Protein AF-A0AAV1FZJ8-F1 (afdb_monomer_lite)

Organism: Xyrichtys novacula (NCBI:txid13765)

Foldseek 3Di:
DWDADPVQLEIEAEAEDAAAPVCQVVVQVVVCVVCVVVQVVSVVVVHHYDYQYFYAYLQLRGDPSLLVVCVVVVQDDPRSVVVSNVVSVVSNVVSVVCVVCVPPPPPPPPPDDPPDDDDDDDDDDDDDD

Secondary structure (DSSP, 8-state):
-EEEETTTTEEEEEEEE---GGGHHHHHHHHHHHTHHHHHHHHHTT-EEEEEEEEB-TTSPBPHHHHHHHHHTT--THHHHHHHHHHHHHHHHHHHHHHHTTTS------TT-----------------

pLDDT: mean 84.88, std 18.98, range [36.47, 97.44]

Sequence (129 aa):
MVLTSESSKQVVLLELTIPWEDRIEVAYERKKAKYLELVEDCRLNGWRARCEPIEVGCRGFPGQSLHRALRLLGIRGAQERKATKNICEAAEKASRWLWIKKGDKWFCALLGHKSGSDQPRLGRPGEGV

Structure (mmCIF, N/CA/C/O backbone):
data_AF-A0AAV1FZJ8-F1
#
_entry.id   AF-A0AAV1FZJ8-F1
#
loop_
_atom_site.group_PDB
_atom_site.id
_atom_site.type_symbol
_atom_site.label_atom_id
_atom_site.label_alt_id
_atom_site.label_comp_id
_atom_site.label_asym_id
_atom_site.label_entity_id
_atom_site.label_seq_id
_atom_site.pdbx_PDB_ins_code
_atom_site.Cartn_x
_atom_site.Cartn_y
_atom_site.Cartn_z
_atom_site.occupancy
_atom_site.B_iso_or_equiv
_atom_site.auth_seq_id
_atom_site.auth_comp_id
_atom_site.auth_asym_id
_atom_site.auth_atom_id
_atom_site.pdbx_PDB_model_num
ATOM 1 N N . MET A 1 1 ? 1.887 -5.616 6.372 1.00 87.75 1 MET A N 1
ATOM 2 C CA . MET A 1 1 ? 2.041 -5.079 7.747 1.00 87.75 1 MET A CA 1
ATOM 3 C C . MET A 1 1 ? 0.658 -4.918 8.358 1.00 87.75 1 MET A C 1
ATOM 5 O O . MET A 1 1 ? -0.274 -4.635 7.616 1.00 87.75 1 MET A O 1
ATOM 9 N N . VAL A 1 2 ? 0.507 -5.098 9.672 1.00 92.81 2 VAL A N 1
ATOM 10 C CA . VAL A 1 2 ? -0.778 -4.929 10.369 1.00 92.81 2 VAL A CA 1
ATOM 11 C C . VAL A 1 2 ? -0.581 -3.963 11.530 1.00 92.81 2 VAL A C 1
ATOM 13 O O . VAL A 1 2 ? 0.360 -4.123 12.303 1.00 92.81 2 VAL A O 1
ATOM 16 N N . LEU A 1 3 ? -1.444 -2.955 11.623 1.00 93.38 3 LEU A N 1
ATOM 17 C CA . LEU A 1 3 ? -1.500 -2.019 12.742 1.00 93.38 3 LEU A CA 1
ATOM 18 C C . LEU A 1 3 ? -2.785 -2.276 13.518 1.00 93.38 3 LEU A C 1
ATOM 20 O O . LEU A 1 3 ? -3.861 -2.292 12.922 1.00 93.38 3 LEU A O 1
ATOM 24 N N . THR A 1 4 ? -2.685 -2.464 14.828 1.00 95.25 4 THR A N 1
ATOM 25 C CA . THR A 1 4 ? -3.832 -2.722 15.703 1.00 95.25 4 THR A CA 1
ATOM 26 C C . THR A 1 4 ? -3.850 -1.750 16.875 1.00 95.25 4 THR A C 1
ATOM 28 O O . THR A 1 4 ? -2.817 -1.275 17.342 1.00 95.25 4 THR A O 1
ATOM 31 N N . SER A 1 5 ? -5.050 -1.441 17.354 1.00 94.88 5 SER A N 1
ATOM 32 C CA . SER A 1 5 ? -5.278 -0.720 18.602 1.00 94.88 5 SER A CA 1
ATOM 33 C C . SER A 1 5 ? -6.425 -1.401 19.329 1.00 94.88 5 SER A C 1
ATOM 35 O O . SER A 1 5 ? -7.569 -1.327 18.885 1.00 94.88 5 SER A O 1
ATOM 37 N N . GLU A 1 6 ? -6.123 -2.063 20.443 1.00 94.69 6 GLU A N 1
ATOM 38 C CA . GLU A 1 6 ? -7.138 -2.765 21.234 1.00 94.69 6 GLU A CA 1
ATOM 39 C C . GLU A 1 6 ? -8.090 -1.790 21.929 1.00 94.69 6 GLU A C 1
ATOM 41 O O . GLU A 1 6 ? -9.304 -1.978 21.892 1.00 94.69 6 GLU A O 1
ATOM 46 N N . SER A 1 7 ? -7.554 -0.695 22.478 1.00 96.56 7 SER A N 1
ATOM 47 C CA . SER A 1 7 ? -8.333 0.326 23.191 1.00 96.56 7 SER A CA 1
ATOM 48 C C . SER A 1 7 ? -9.426 0.958 22.329 1.00 96.56 7 SER A C 1
ATOM 50 O O . SER A 1 7 ? -10.507 1.263 22.825 1.00 96.56 7 SER A O 1
ATOM 52 N N . SER A 1 8 ? -9.164 1.133 21.032 1.00 94.38 8 SER A N 1
ATOM 53 C CA . SER A 1 8 ? -10.130 1.675 20.071 1.00 94.38 8 SER A CA 1
ATOM 54 C C . SER A 1 8 ? -10.778 0.610 19.178 1.00 94.38 8 SER A C 1
ATOM 56 O O . SER A 1 8 ? -11.565 0.963 18.294 1.00 94.38 8 SER A O 1
ATOM 58 N N . LYS A 1 9 ? -10.442 -0.672 19.395 1.00 95.94 9 LYS A N 1
ATOM 59 C CA . LYS A 1 9 ? -10.779 -1.822 18.540 1.00 95.94 9 LYS A CA 1
ATOM 60 C C . LYS A 1 9 ? -10.577 -1.534 17.051 1.00 95.94 9 LYS A C 1
ATOM 62 O O . LYS A 1 9 ? -11.482 -1.725 16.242 1.00 95.94 9 LYS A O 1
ATOM 67 N N . GLN A 1 10 ? -9.403 -1.040 16.669 1.00 95.94 10 GLN A N 1
ATOM 68 C CA . GLN A 1 10 ? -9.059 -0.739 15.274 1.00 95.94 10 GLN A CA 1
ATOM 69 C C . GLN A 1 10 ? -8.017 -1.710 14.734 1.00 95.94 10 GLN A C 1
ATOM 71 O O . GLN A 1 10 ? -7.071 -2.065 15.434 1.00 95.94 10 GLN A O 1
ATOM 76 N N . VAL A 1 11 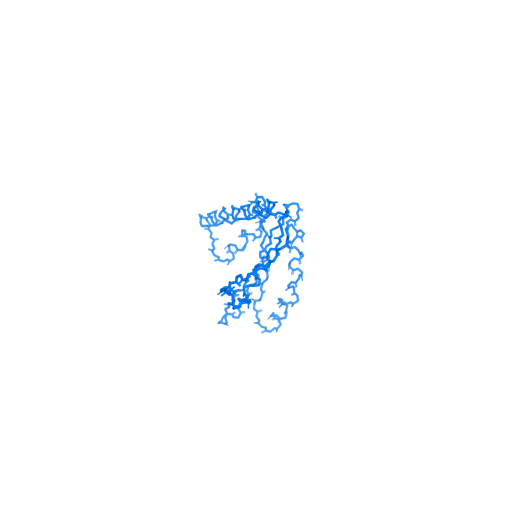? -8.165 -2.090 13.465 1.00 95.31 11 VAL A N 1
ATOM 77 C CA . VAL A 1 11 ? -7.151 -2.839 12.718 1.00 95.31 11 VAL A CA 1
ATOM 78 C C . VAL A 1 11 ? -7.014 -2.283 11.303 1.00 95.31 11 VAL A C 1
ATOM 80 O O . VAL A 1 11 ? -8.002 -2.067 10.599 1.00 95.31 11 VAL A O 1
ATOM 83 N N . VAL A 1 12 ? -5.776 -2.033 10.882 1.00 94.19 12 VAL A N 1
ATOM 84 C CA . VAL A 1 12 ? -5.434 -1.576 9.534 1.00 94.19 12 VAL A CA 1
ATOM 85 C C . VAL A 1 12 ? -4.433 -2.550 8.927 1.00 94.19 12 VAL A C 1
ATOM 87 O O . VAL A 1 12 ? -3.305 -2.684 9.404 1.00 94.19 12 VAL A O 1
ATOM 90 N N . LEU A 1 13 ? -4.849 -3.226 7.859 1.00 94.12 13 LEU A N 1
ATOM 91 C CA . LEU A 1 13 ? -3.999 -4.087 7.051 1.00 94.12 13 LEU A CA 1
ATOM 92 C C . LEU A 1 13 ? -3.383 -3.254 5.928 1.00 94.12 13 LEU A C 1
ATOM 94 O O . LEU A 1 13 ? -4.102 -2.726 5.083 1.00 94.12 13 LEU A O 1
ATOM 98 N N . LEU A 1 14 ? -2.058 -3.147 5.922 1.00 92.94 14 LEU A N 1
ATOM 99 C CA . LEU A 1 14 ? -1.290 -2.439 4.901 1.00 92.94 14 LEU A CA 1
ATOM 100 C C . LEU A 1 14 ? -0.546 -3.469 4.051 1.00 92.94 14 LEU A C 1
ATOM 102 O O . LEU A 1 14 ? 0.376 -4.134 4.541 1.00 92.94 14 LEU A O 1
ATOM 106 N N . GLU A 1 15 ? -0.946 -3.605 2.791 1.00 92.12 15 GLU A N 1
ATOM 107 C CA . GLU A 1 15 ? -0.385 -4.582 1.851 1.00 92.12 15 GLU A CA 1
ATOM 108 C C . GLU A 1 15 ? 0.397 -3.858 0.755 1.00 92.12 15 GLU A C 1
ATOM 110 O O . GLU A 1 15 ? -0.191 -3.193 -0.089 1.00 92.12 15 GLU A O 1
ATOM 115 N N . LEU A 1 16 ? 1.721 -4.008 0.732 1.00 92.00 16 LEU A N 1
ATOM 116 C CA . LEU A 1 16 ? 2.558 -3.400 -0.304 1.00 92.00 16 LEU A CA 1
ATOM 117 C C . LEU A 1 16 ? 2.595 -4.273 -1.565 1.00 92.00 16 LEU A C 1
ATOM 119 O O . LEU A 1 16 ? 2.827 -5.480 -1.486 1.00 92.00 16 LEU A O 1
ATOM 123 N N . THR A 1 17 ? 2.437 -3.649 -2.730 1.00 91.69 17 THR A N 1
ATOM 124 C CA . THR A 1 17 ? 2.532 -4.294 -4.042 1.00 91.69 17 THR A CA 1
ATOM 125 C C . THR A 1 17 ? 3.341 -3.430 -5.007 1.00 91.69 17 THR A C 1
ATOM 127 O O . THR A 1 17 ? 3.172 -2.214 -5.056 1.00 91.69 17 THR A O 1
ATOM 130 N N . ILE A 1 18 ? 4.212 -4.067 -5.797 1.00 93.94 18 ILE A N 1
ATOM 131 C CA . ILE A 1 18 ? 5.054 -3.394 -6.796 1.00 93.94 18 ILE A CA 1
ATOM 132 C C . ILE A 1 18 ? 4.679 -3.902 -8.196 1.00 93.94 18 ILE A C 1
ATOM 134 O O . ILE A 1 18 ? 5.301 -4.845 -8.692 1.00 93.94 18 ILE A O 1
ATOM 138 N N . PRO A 1 19 ? 3.603 -3.380 -8.812 1.00 92.88 19 PRO A N 1
ATOM 139 C CA . PRO A 1 19 ? 3.197 -3.794 -10.147 1.00 92.88 19 PRO A CA 1
ATOM 140 C C . PRO A 1 19 ? 3.998 -3.062 -11.234 1.00 92.88 19 PRO A C 1
ATOM 142 O O . PRO A 1 19 ? 4.691 -2.073 -10.987 1.00 92.88 19 PRO A O 1
ATOM 145 N N . TRP A 1 20 ? 3.846 -3.533 -12.470 1.00 90.31 20 TRP A N 1
ATOM 146 C CA . TRP A 1 20 ? 4.098 -2.684 -13.633 1.00 90.31 20 TRP A CA 1
ATOM 147 C C . TRP A 1 20 ? 3.072 -1.545 -13.658 1.00 90.31 20 TRP A C 1
ATOM 149 O O . TRP A 1 20 ? 1.930 -1.762 -13.246 1.00 90.31 20 TRP A O 1
ATOM 159 N N . GLU A 1 21 ? 3.449 -0.358 -14.133 1.00 88.62 21 GLU A N 1
ATOM 160 C CA . GLU A 1 21 ? 2.626 0.855 -14.009 1.00 88.62 21 GLU A CA 1
ATOM 161 C C . GLU A 1 21 ? 1.221 0.687 -14.614 1.00 88.62 21 GLU A C 1
ATOM 163 O O . GLU A 1 21 ? 0.231 1.023 -13.968 1.00 88.62 21 GLU A O 1
ATOM 168 N N . ASP A 1 22 ? 1.115 0.034 -15.774 1.00 91.12 22 ASP A N 1
ATOM 169 C CA . ASP A 1 22 ? -0.161 -0.231 -16.462 1.00 91.12 22 ASP A CA 1
ATOM 170 C C . ASP A 1 22 ? -1.115 -1.155 -15.680 1.00 91.12 22 ASP A C 1
ATOM 172 O O . ASP A 1 22 ? -2.278 -1.321 -16.039 1.00 91.12 22 ASP A O 1
ATOM 176 N N . ARG A 1 23 ? -0.625 -1.815 -14.623 1.00 89.38 23 ARG A N 1
ATOM 177 C CA . ARG A 1 23 ? -1.383 -2.785 -13.817 1.00 89.38 23 ARG A CA 1
ATOM 178 C C . ARG A 1 23 ? -1.641 -2.312 -12.393 1.00 89.38 23 ARG A C 1
ATOM 180 O O . ARG A 1 23 ? -2.068 -3.125 -11.575 1.00 89.38 23 ARG A O 1
ATOM 187 N N . ILE A 1 24 ? -1.383 -1.043 -12.079 1.00 89.25 24 ILE A N 1
ATOM 188 C CA . ILE A 1 24 ? -1.570 -0.500 -10.727 1.00 89.25 24 ILE A CA 1
ATOM 189 C C . ILE A 1 24 ? -3.002 -0.718 -10.227 1.00 89.25 24 ILE A C 1
ATOM 191 O O . ILE A 1 24 ? -3.190 -1.307 -9.166 1.00 89.25 24 ILE A O 1
ATOM 195 N N . GLU A 1 25 ? -4.011 -0.335 -11.008 1.00 88.94 25 GLU A N 1
ATOM 196 C CA . GLU A 1 25 ? -5.419 -0.456 -10.596 1.00 88.94 25 GLU A CA 1
ATOM 197 C C . GLU A 1 25 ? -5.855 -1.918 -10.446 1.00 88.94 25 GLU A C 1
ATOM 199 O O . GLU A 1 25 ? -6.481 -2.301 -9.458 1.00 88.94 25 GLU A O 1
ATOM 204 N N . VAL A 1 26 ? -5.447 -2.774 -11.386 1.00 91.94 26 VAL A N 1
ATOM 205 C CA . VAL A 1 26 ? -5.748 -4.212 -11.340 1.00 91.94 26 VAL A CA 1
ATOM 206 C C . VAL A 1 26 ? -5.105 -4.868 -10.115 1.00 91.94 26 VAL A C 1
ATOM 208 O O . VAL A 1 26 ? -5.712 -5.724 -9.468 1.00 91.94 26 VAL A O 1
ATOM 211 N N . ALA A 1 27 ? -3.871 -4.481 -9.780 1.00 90.12 27 ALA A N 1
ATOM 212 C CA . ALA A 1 27 ? -3.179 -4.973 -8.596 1.00 90.12 27 ALA A CA 1
ATOM 213 C C . ALA A 1 27 ? -3.883 -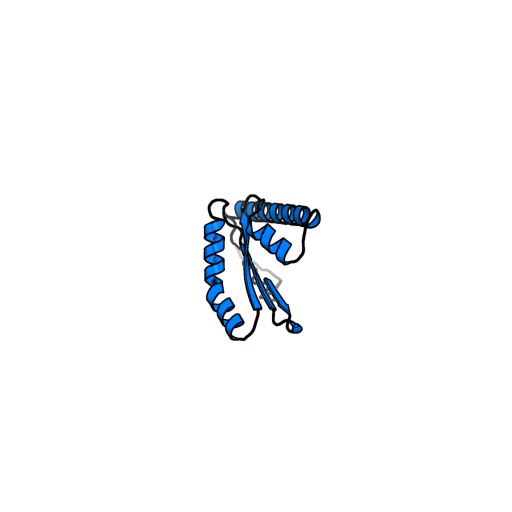4.528 -7.306 1.00 90.12 27 ALA A C 1
ATOM 215 O O . ALA A 1 27 ? -4.068 -5.366 -6.418 1.00 90.12 27 ALA A O 1
ATOM 216 N N . TYR A 1 28 ? -4.324 -3.267 -7.243 1.00 90.56 28 TYR A N 1
ATOM 217 C CA . TYR A 1 28 ? -5.086 -2.722 -6.121 1.00 90.56 28 TYR A CA 1
ATOM 218 C C . TYR A 1 28 ? -6.363 -3.524 -5.869 1.00 90.56 28 TYR A C 1
ATOM 220 O O . TYR A 1 28 ? -6.544 -4.078 -4.781 1.00 90.56 28 TYR A O 1
ATOM 228 N N . GLU A 1 29 ? -7.214 -3.677 -6.887 1.00 91.81 29 GLU A N 1
ATOM 229 C CA . GLU A 1 29 ? -8.491 -4.382 -6.739 1.00 91.81 29 GLU A CA 1
ATOM 230 C C . GLU A 1 29 ? -8.292 -5.860 -6.391 1.00 91.81 29 GLU A C 1
ATOM 232 O O . GLU A 1 29 ? -8.948 -6.390 -5.492 1.00 91.81 29 GLU A O 1
ATOM 237 N N . ARG A 1 30 ? -7.309 -6.526 -7.010 1.00 92.62 30 ARG A N 1
ATOM 238 C CA . ARG A 1 30 ? -6.985 -7.922 -6.686 1.00 92.62 30 ARG A CA 1
ATOM 239 C C . ARG A 1 30 ? -6.564 -8.092 -5.225 1.00 92.62 30 ARG A C 1
ATOM 241 O O . ARG A 1 30 ? -6.945 -9.074 -4.586 1.00 92.62 30 ARG A O 1
ATOM 248 N N . LYS A 1 31 ? -5.749 -7.178 -4.691 1.00 89.69 31 LYS A N 1
ATOM 249 C CA . LYS A 1 31 ? -5.292 -7.241 -3.295 1.00 89.69 31 LYS A CA 1
ATOM 250 C C . LYS A 1 31 ? -6.402 -6.892 -2.320 1.00 89.69 31 LYS A C 1
ATOM 252 O O . LYS A 1 31 ? -6.532 -7.566 -1.304 1.00 89.69 31 LYS A O 1
ATOM 257 N N . LYS A 1 32 ? -7.228 -5.906 -2.653 1.00 90.62 32 LYS A N 1
ATOM 258 C CA . LYS A 1 32 ? -8.405 -5.542 -1.868 1.00 90.62 32 LYS A CA 1
ATOM 259 C C . LYS A 1 32 ? -9.394 -6.704 -1.765 1.00 90.62 32 LYS A C 1
ATOM 261 O O . LYS A 1 32 ? -9.809 -7.040 -0.662 1.00 90.62 32 LYS A O 1
ATOM 266 N N . ALA A 1 33 ? -9.694 -7.364 -2.885 1.00 93.12 33 ALA A N 1
ATOM 267 C CA . ALA A 1 33 ? -10.576 -8.529 -2.924 1.00 93.12 33 ALA A CA 1
ATOM 268 C C . ALA A 1 33 ? -10.040 -9.691 -2.073 1.00 93.12 33 ALA A C 1
ATOM 270 O O . ALA A 1 33 ? -10.798 -10.306 -1.331 1.00 93.12 33 ALA A O 1
ATOM 271 N N . LYS A 1 34 ? -8.723 -9.946 -2.108 1.00 93.31 34 LYS A N 1
ATOM 272 C CA . LYS A 1 34 ? -8.088 -11.028 -1.335 1.00 93.31 34 LYS A CA 1
ATOM 273 C C . LYS A 1 34 ? -8.350 -10.933 0.175 1.00 93.31 34 LYS A C 1
ATOM 275 O O . LYS A 1 34 ? -8.460 -11.963 0.829 1.00 93.31 34 LYS A O 1
ATOM 280 N N . TYR A 1 35 ? -8.387 -9.724 0.732 1.00 92.69 35 TYR A N 1
ATOM 281 C CA . TYR A 1 35 ? -8.542 -9.510 2.177 1.00 92.69 35 TYR A CA 1
ATOM 282 C C . TYR A 1 35 ? -9.952 -9.057 2.570 1.00 92.69 35 TYR A C 1
ATOM 284 O O . TYR A 1 35 ? -10.165 -8.707 3.729 1.00 92.69 35 TYR A O 1
ATOM 292 N N . LEU A 1 36 ? -10.903 -9.046 1.631 1.00 93.56 36 LEU A N 1
ATOM 293 C CA . LEU A 1 36 ? -12.254 -8.551 1.878 1.00 93.56 36 LEU A CA 1
ATOM 294 C C . LEU A 1 36 ? -12.961 -9.368 2.963 1.00 93.56 36 LEU A C 1
ATOM 296 O O . LEU A 1 36 ? -13.426 -8.788 3.937 1.00 93.56 36 LEU A O 1
ATOM 300 N N . GLU A 1 37 ? -12.965 -10.696 2.832 1.00 95.12 37 GLU A N 1
ATOM 301 C CA . GLU A 1 37 ? -13.589 -11.606 3.805 1.00 95.12 37 GLU A CA 1
ATOM 302 C C . GLU A 1 37 ? -12.992 -11.424 5.205 1.00 95.12 37 GLU A C 1
ATOM 304 O O . GLU A 1 37 ? -13.719 -11.191 6.163 1.00 95.12 37 GLU A O 1
ATOM 309 N N . LEU A 1 38 ? -11.659 -11.382 5.311 1.00 93.94 38 LEU A N 1
ATOM 310 C CA . LEU A 1 38 ? -10.969 -11.162 6.585 1.00 93.94 38 LEU A CA 1
ATOM 311 C C . LEU A 1 38 ? -11.350 -9.822 7.239 1.00 93.94 38 LEU A C 1
ATOM 313 O O . LEU A 1 38 ? -11.497 -9.731 8.457 1.00 93.94 38 LEU A O 1
ATOM 317 N N . VAL A 1 39 ? -11.487 -8.760 6.441 1.00 95.06 39 VAL A N 1
ATOM 318 C CA . VAL A 1 39 ? -11.905 -7.445 6.942 1.00 95.06 39 VAL A CA 1
ATOM 319 C C . VAL A 1 39 ? -13.346 -7.485 7.446 1.00 95.06 39 VAL A C 1
ATOM 321 O O . VAL A 1 39 ? -13.627 -6.881 8.484 1.00 95.06 39 VAL A O 1
ATOM 324 N N . GLU A 1 40 ? -14.241 -8.181 6.747 1.00 96.31 40 GLU A N 1
ATOM 325 C CA . GLU A 1 40 ? -15.629 -8.355 7.180 1.00 96.31 40 GLU A CA 1
ATOM 326 C C . GLU A 1 40 ? -15.724 -9.187 8.459 1.00 96.31 40 GLU A C 1
ATOM 328 O O . GLU A 1 40 ? -16.385 -8.759 9.403 1.00 96.31 40 GLU A O 1
ATOM 333 N N . ASP A 1 41 ? -14.971 -10.279 8.576 1.00 96.75 41 ASP A N 1
ATOM 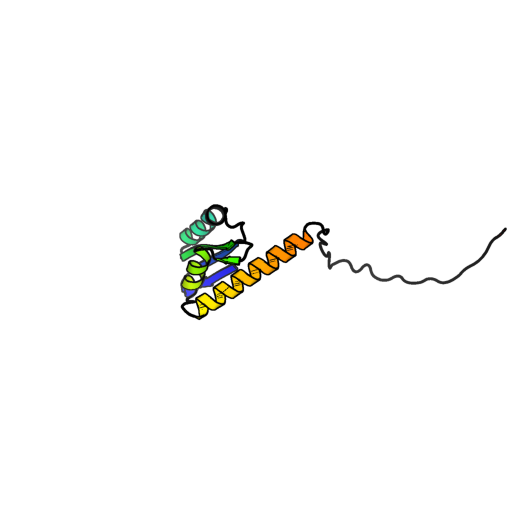334 C CA . ASP A 1 41 ? -14.915 -11.078 9.804 1.00 96.75 41 ASP A CA 1
ATOM 335 C C . ASP A 1 41 ? -14.463 -10.237 11.001 1.00 96.75 41 ASP A C 1
ATOM 337 O O . ASP A 1 41 ? -15.061 -10.282 12.079 1.00 96.75 41 ASP A O 1
ATOM 341 N N . CYS A 1 42 ? -13.435 -9.399 10.831 1.00 95.50 42 CYS A N 1
ATOM 342 C CA . CYS A 1 42 ? -13.026 -8.470 11.881 1.00 95.50 42 CYS A CA 1
ATOM 343 C C . CYS A 1 42 ? -14.155 -7.489 12.250 1.00 95.50 42 CYS A C 1
ATOM 345 O O . CYS A 1 42 ? -14.379 -7.235 13.437 1.00 95.50 42 CYS A O 1
ATOM 347 N N . ARG A 1 43 ? -14.886 -6.957 11.260 1.00 96.00 43 ARG A N 1
ATOM 348 C CA . ARG A 1 43 ? -16.021 -6.041 11.484 1.00 96.00 43 ARG A CA 1
ATOM 349 C C . ARG A 1 43 ? -17.162 -6.705 12.238 1.00 96.00 43 ARG A C 1
ATOM 351 O O . ARG A 1 43 ? -17.670 -6.108 13.187 1.00 96.00 43 ARG A O 1
ATOM 358 N N . LEU A 1 44 ? -17.507 -7.939 11.880 1.00 96.94 44 LEU A N 1
ATOM 359 C CA . LEU A 1 44 ? -18.512 -8.744 12.575 1.00 96.94 44 LEU A CA 1
ATOM 360 C C . LEU A 1 44 ? -18.119 -9.008 14.033 1.00 96.94 44 LEU A C 1
ATOM 362 O O . LEU A 1 44 ? -18.966 -8.965 14.920 1.00 96.94 44 LEU A O 1
ATOM 366 N N . ASN A 1 45 ? -16.822 -9.163 14.305 1.00 95.75 45 ASN A N 1
ATOM 367 C CA . ASN A 1 45 ? -16.276 -9.286 15.659 1.00 95.75 45 ASN A CA 1
ATOM 368 C C . ASN A 1 45 ? -16.134 -7.939 16.406 1.00 95.75 45 ASN A C 1
ATOM 370 O O . ASN A 1 45 ? -15.465 -7.852 17.440 1.00 95.75 45 ASN A O 1
ATOM 374 N N . GLY A 1 46 ? -16.748 -6.865 15.901 1.00 95.88 46 GLY A N 1
ATOM 375 C CA . GLY A 1 46 ? -16.782 -5.552 16.547 1.00 95.88 46 GLY A CA 1
ATOM 376 C C . GLY A 1 46 ? -15.503 -4.726 16.389 1.00 95.88 46 GLY A C 1
ATOM 377 O O . GLY A 1 46 ? -15.323 -3.748 17.120 1.00 95.88 46 GLY A O 1
ATOM 378 N N . TRP A 1 47 ? -14.613 -5.093 15.461 1.00 97.44 47 TRP A N 1
ATOM 379 C CA . TRP A 1 47 ? -13.427 -4.305 15.132 1.00 97.44 47 TRP A CA 1
ATOM 380 C C . TRP A 1 47 ? -13.684 -3.347 13.974 1.00 97.44 47 TRP A C 1
ATOM 382 O O . TRP A 1 47 ? -14.283 -3.667 12.952 1.00 97.44 47 TRP A O 1
ATOM 392 N N . ARG A 1 48 ? -13.116 -2.153 14.064 1.00 95.56 48 ARG A N 1
ATOM 393 C CA . ARG A 1 48 ? -13.022 -1.216 12.947 1.00 95.56 48 ARG A CA 1
ATOM 394 C C . ARG A 1 48 ? -11.866 -1.638 12.043 1.00 95.56 48 ARG A C 1
ATOM 396 O O . ARG A 1 48 ? -10.743 -1.160 12.207 1.00 95.56 48 ARG A O 1
ATOM 403 N N . ALA A 1 49 ? -12.153 -2.530 11.096 1.00 95.50 49 ALA A N 1
ATOM 404 C CA . ALA A 1 49 ? -11.162 -3.069 10.169 1.00 95.50 49 ALA A CA 1
ATOM 405 C C . ALA A 1 49 ? -11.106 -2.326 8.826 1.00 95.50 49 ALA A C 1
ATOM 407 O O . ALA A 1 49 ? -12.138 -1.998 8.222 1.00 95.50 49 ALA A O 1
ATOM 408 N N . ARG A 1 50 ? -9.885 -2.076 8.340 1.00 91.81 50 ARG A N 1
ATOM 409 C CA . ARG A 1 50 ? -9.595 -1.513 7.012 1.00 91.81 50 ARG A CA 1
ATOM 410 C C . ARG A 1 50 ? -8.448 -2.271 6.357 1.00 91.81 50 ARG A C 1
ATOM 412 O O . ARG A 1 50 ? -7.466 -2.579 7.023 1.00 91.81 50 ARG A O 1
ATOM 419 N N . CYS A 1 51 ? -8.548 -2.509 5.055 1.00 92.31 51 CYS A N 1
ATOM 420 C CA . CYS A 1 51 ? -7.429 -2.960 4.236 1.00 92.31 51 CYS A CA 1
ATOM 421 C C . CYS A 1 51 ? -7.084 -1.856 3.240 1.00 92.31 51 CYS A C 1
ATOM 423 O O . CYS A 1 51 ? -7.950 -1.401 2.495 1.00 92.31 51 CYS A O 1
ATOM 425 N N . GLU A 1 52 ? -5.828 -1.428 3.254 1.00 92.88 52 GLU A N 1
ATOM 426 C CA . GLU A 1 52 ? -5.271 -0.439 2.340 1.00 92.88 52 GLU A CA 1
ATOM 427 C C . GLU A 1 52 ? -4.116 -1.102 1.577 1.00 92.88 52 GLU A C 1
ATOM 429 O O . GLU A 1 52 ? -2.983 -1.163 2.076 1.00 92.88 52 GLU A O 1
ATOM 434 N N . PRO A 1 53 ? -4.393 -1.654 0.383 1.00 92.94 53 PRO A N 1
ATOM 435 C CA . PRO A 1 53 ? -3.351 -1.993 -0.571 1.00 92.94 53 PRO A CA 1
ATOM 436 C C . PRO A 1 53 ? -2.577 -0.730 -0.964 1.00 92.94 53 PRO A C 1
ATOM 438 O O . PRO A 1 53 ? -3.162 0.343 -1.101 1.00 92.94 53 PRO A O 1
ATOM 441 N N . ILE A 1 54 ? -1.260 -0.853 -1.086 1.00 94.50 54 ILE A N 1
ATOM 442 C CA . ILE A 1 54 ? -0.331 0.224 -1.421 1.00 94.50 54 ILE A CA 1
ATOM 443 C C . ILE A 1 54 ? 0.422 -0.198 -2.673 1.00 94.50 54 ILE A C 1
ATOM 445 O O . ILE A 1 54 ? 1.209 -1.145 -2.634 1.00 94.50 54 ILE A O 1
ATOM 449 N N . GLU A 1 55 ? 0.231 0.532 -3.766 1.00 94.69 55 GLU A N 1
ATOM 450 C CA . GLU A 1 55 ? 0.898 0.269 -5.036 1.00 94.69 55 GLU A CA 1
ATOM 451 C C . GLU A 1 55 ? 1.978 1.305 -5.308 1.00 94.69 55 GLU A C 1
ATOM 453 O O . GLU A 1 55 ? 1.765 2.518 -5.215 1.00 94.69 55 GLU A O 1
ATOM 458 N N . VAL A 1 56 ? 3.141 0.804 -5.705 1.00 95.69 56 VAL A N 1
ATOM 459 C CA . VAL A 1 56 ? 4.254 1.614 -6.195 1.00 95.69 56 VAL A CA 1
ATOM 460 C C . VAL A 1 56 ? 4.764 0.952 -7.460 1.00 95.69 56 VAL A C 1
ATOM 462 O O . VAL A 1 56 ? 5.180 -0.200 -7.420 1.00 95.69 56 VAL A O 1
ATOM 465 N N . GLY A 1 57 ? 4.709 1.649 -8.589 1.00 94.56 57 GLY A N 1
ATOM 466 C CA . GLY A 1 57 ? 5.212 1.130 -9.853 1.00 94.56 57 GLY A CA 1
ATOM 467 C C . GLY A 1 57 ? 6.691 0.768 -9.753 1.00 94.56 57 GLY A C 1
ATOM 468 O O . GLY A 1 57 ? 7.480 1.458 -9.099 1.00 94.56 57 GLY A O 1
ATOM 469 N N . CYS A 1 58 ? 7.066 -0.328 -10.404 1.00 93.19 58 CYS A N 1
ATOM 470 C CA . CYS A 1 58 ? 8.425 -0.862 -10.383 1.00 93.19 58 CYS A CA 1
ATOM 471 C C . CYS A 1 58 ? 9.499 0.118 -10.893 1.00 93.19 58 CYS A C 1
ATOM 473 O O . CYS A 1 58 ? 10.670 -0.043 -10.555 1.00 93.19 58 CYS A O 1
ATOM 475 N N . ARG A 1 59 ? 9.120 1.159 -11.648 1.00 93.56 59 ARG A N 1
ATOM 476 C CA . ARG A 1 59 ? 9.998 2.248 -12.112 1.00 93.56 59 ARG A CA 1
ATOM 477 C C . ARG A 1 59 ? 9.981 3.472 -11.189 1.00 93.56 59 ARG A C 1
ATOM 479 O O . ARG A 1 59 ? 10.331 4.567 -11.617 1.00 93.56 59 ARG A O 1
ATOM 486 N N . GLY A 1 60 ? 9.523 3.312 -9.947 1.00 92.69 60 GLY A N 1
ATOM 487 C CA . GLY A 1 60 ? 9.415 4.401 -8.978 1.00 92.69 60 GLY A CA 1
ATOM 488 C C . GLY A 1 60 ? 8.181 5.285 -9.175 1.00 92.69 60 GLY A C 1
ATOM 489 O O . GLY A 1 60 ? 8.168 6.431 -8.728 1.00 92.69 60 GLY A O 1
ATOM 490 N N . PHE A 1 61 ? 7.130 4.785 -9.826 1.00 93.25 61 PHE A N 1
ATOM 491 C CA . PHE A 1 61 ? 5.888 5.538 -10.000 1.00 93.25 61 PHE A CA 1
ATOM 492 C C . PHE A 1 61 ? 5.023 5.478 -8.724 1.00 93.25 61 PHE A C 1
ATOM 494 O O . PHE A 1 61 ? 4.649 4.385 -8.295 1.00 93.25 61 PHE A O 1
ATOM 501 N N . PRO A 1 62 ? 4.669 6.609 -8.092 1.00 93.12 62 PRO A N 1
ATOM 502 C CA . PRO A 1 62 ? 3.825 6.594 -6.901 1.00 93.12 62 PRO A CA 1
ATOM 503 C C . PRO A 1 62 ? 2.355 6.337 -7.264 1.00 93.12 62 PRO A C 1
ATOM 505 O O . PRO A 1 62 ? 1.735 7.130 -7.972 1.00 93.12 62 PRO A O 1
ATOM 508 N N . GLY A 1 63 ? 1.766 5.256 -6.744 1.00 91.25 63 GLY A N 1
ATOM 509 C CA . GLY A 1 63 ? 0.325 5.025 -6.846 1.00 91.25 63 GLY A CA 1
ATOM 510 C C . GLY A 1 63 ? -0.480 5.992 -5.968 1.00 91.25 63 GLY A C 1
ATOM 511 O O . GLY A 1 63 ? -0.006 6.480 -4.940 1.00 91.25 63 GLY A O 1
ATOM 512 N N . GLN A 1 64 ? -1.741 6.250 -6.327 1.00 92.19 64 GLN A N 1
ATOM 513 C CA . GLN A 1 64 ? -2.632 7.091 -5.509 1.00 92.19 64 GLN A CA 1
ATOM 514 C C . GLN A 1 64 ? -2.870 6.509 -4.104 1.00 92.19 64 GLN A C 1
ATOM 516 O O . GLN A 1 64 ? -3.042 7.248 -3.129 1.00 92.19 64 GLN A O 1
ATOM 521 N N . SER A 1 65 ? -2.853 5.182 -3.994 1.00 92.94 65 SER A N 1
ATOM 522 C CA . SER A 1 65 ? -2.976 4.437 -2.743 1.00 92.94 65 SER A CA 1
ATOM 523 C C . SER A 1 65 ? -1.843 4.724 -1.759 1.00 92.94 65 SER A C 1
ATOM 525 O O . SER A 1 65 ? -2.101 4.829 -0.561 1.00 92.94 65 SER A O 1
ATOM 527 N N . LEU A 1 66 ? -0.616 4.963 -2.237 1.00 94.19 66 LEU A N 1
ATOM 528 C CA . LEU A 1 66 ? 0.510 5.353 -1.388 1.00 94.19 66 LEU A CA 1
ATOM 529 C C . LEU A 1 66 ? 0.218 6.659 -0.643 1.00 94.19 66 LEU A C 1
ATOM 531 O O . LEU A 1 66 ? 0.352 6.726 0.579 1.00 94.19 66 LEU A O 1
ATOM 535 N N . HIS A 1 67 ? -0.252 7.681 -1.358 1.00 93.94 67 HIS A N 1
ATOM 536 C CA . HIS A 1 67 ? -0.628 8.957 -0.748 1.00 93.94 67 HIS A CA 1
ATOM 537 C C . HIS A 1 67 ? -1.779 8.799 0.250 1.00 93.94 67 HIS A C 1
ATOM 539 O O . HIS A 1 67 ? -1.756 9.392 1.331 1.00 93.94 67 HIS A O 1
ATOM 545 N N . ARG A 1 68 ? -2.779 7.972 -0.081 1.00 92.88 68 ARG A N 1
ATOM 546 C CA . ARG A 1 68 ? -3.904 7.670 0.814 1.00 92.88 68 ARG A CA 1
ATOM 547 C C . ARG A 1 68 ? -3.429 7.008 2.109 1.00 92.88 68 ARG A C 1
ATOM 549 O O . ARG A 1 68 ? -3.811 7.463 3.185 1.00 92.88 68 ARG A O 1
ATOM 556 N N . ALA A 1 69 ? -2.562 6.002 2.011 1.00 93.50 69 ALA A N 1
ATOM 557 C CA . ALA A 1 69 ? -2.014 5.290 3.158 1.00 93.50 69 ALA A CA 1
ATOM 558 C C . ALA A 1 69 ? -1.142 6.199 4.039 1.00 93.50 69 ALA A C 1
ATOM 560 O O . ALA A 1 69 ? -1.317 6.224 5.254 1.00 93.50 69 ALA A O 1
ATOM 561 N N . LEU A 1 70 ? -0.263 7.016 3.447 1.00 94.25 70 LEU A N 1
ATOM 562 C CA . LEU A 1 70 ? 0.555 7.974 4.202 1.00 94.25 70 LEU A CA 1
ATOM 563 C C . LEU A 1 70 ? -0.318 8.961 4.989 1.00 94.25 70 LEU A C 1
ATOM 565 O O . LEU A 1 70 ? -0.098 9.171 6.182 1.00 94.25 70 LEU A O 1
ATOM 569 N N . ARG A 1 71 ? -1.362 9.509 4.358 1.00 93.81 71 ARG A N 1
ATOM 570 C CA . ARG A 1 71 ? -2.294 10.433 5.021 1.00 93.81 71 ARG A CA 1
ATOM 571 C C . ARG A 1 71 ? -3.141 9.757 6.091 1.00 93.81 71 ARG A C 1
ATOM 573 O O . ARG A 1 71 ? -3.446 10.412 7.090 1.00 93.81 71 ARG A O 1
ATOM 580 N N . LEU A 1 72 ? -3.509 8.486 5.901 1.00 91.38 72 LEU A N 1
ATOM 581 C CA . LEU A 1 72 ? -4.192 7.676 6.915 1.00 91.38 72 LEU A CA 1
ATOM 582 C C . LEU A 1 72 ? -3.317 7.517 8.164 1.00 91.38 72 LEU A C 1
ATOM 584 O O . LEU A 1 72 ? -3.824 7.614 9.275 1.00 91.38 72 LEU A O 1
ATOM 588 N N . LEU A 1 73 ? -2.007 7.351 7.979 1.00 91.00 73 LEU A N 1
ATOM 589 C CA . LEU A 1 73 ? -1.018 7.281 9.059 1.00 91.00 73 LEU A CA 1
ATOM 590 C C . LEU A 1 73 ? -0.648 8.653 9.648 1.00 91.00 73 LEU A C 1
ATOM 592 O O . LEU A 1 73 ? 0.216 8.738 10.515 1.00 91.00 73 LEU A O 1
ATOM 596 N N . GLY A 1 74 ? -1.273 9.736 9.182 1.00 93.94 74 GLY A N 1
ATOM 597 C CA . GLY A 1 74 ? -1.001 11.094 9.654 1.00 93.94 74 GLY A CA 1
ATOM 598 C C . GLY A 1 74 ? 0.236 11.756 9.035 1.00 93.94 74 GLY A C 1
ATOM 599 O O . GLY A 1 74 ? 0.548 12.892 9.384 1.00 93.94 74 GLY A O 1
ATOM 600 N N . ILE A 1 75 ? 0.911 11.110 8.081 1.00 94.88 75 ILE A N 1
ATOM 601 C CA . ILE A 1 75 ? 2.081 11.664 7.388 1.00 94.88 75 ILE A CA 1
ATOM 602 C C . ILE A 1 75 ? 1.600 12.635 6.306 1.00 94.88 75 ILE A C 1
ATOM 604 O O . ILE A 1 75 ? 0.879 12.248 5.385 1.00 94.88 75 ILE A O 1
ATOM 608 N N . ARG A 1 76 ? 1.987 13.912 6.413 1.00 94.75 76 ARG A N 1
ATOM 609 C CA . ARG A 1 76 ? 1.502 14.987 5.529 1.00 94.75 76 ARG A CA 1
ATOM 610 C C . ARG A 1 76 ? 2.604 15.960 5.113 1.00 94.75 76 ARG A C 1
ATOM 612 O O . ARG A 1 76 ? 3.666 16.045 5.731 1.00 94.75 76 ARG A O 1
ATOM 619 N N . GLY A 1 77 ? 2.338 16.719 4.051 1.00 94.75 77 GLY A N 1
ATOM 620 C CA . GLY A 1 77 ? 3.161 17.858 3.639 1.00 94.75 77 GLY A CA 1
ATOM 621 C C . GLY A 1 77 ? 4.583 17.460 3.232 1.00 94.75 77 GLY A C 1
ATOM 622 O O . GLY A 1 77 ? 4.779 16.583 2.390 1.00 94.75 77 GLY A O 1
ATOM 623 N N . ALA A 1 78 ? 5.592 18.109 3.817 1.00 96.12 78 ALA A N 1
ATOM 624 C CA . ALA A 1 78 ? 6.997 17.849 3.490 1.00 96.12 78 ALA A CA 1
ATOM 625 C C . ALA A 1 78 ? 7.423 16.402 3.800 1.00 96.12 78 ALA A C 1
ATOM 627 O O . ALA A 1 78 ? 8.189 15.806 3.041 1.00 96.12 78 ALA A O 1
ATOM 628 N N . GLN A 1 79 ? 6.889 15.819 4.878 1.00 95.94 79 GLN A N 1
ATOM 629 C CA . GLN A 1 79 ? 7.170 14.433 5.248 1.00 95.94 79 GLN A CA 1
ATOM 630 C C . GLN A 1 79 ? 6.561 13.451 4.242 1.00 95.94 79 GLN A C 1
ATOM 632 O O . GLN A 1 79 ? 7.231 12.499 3.856 1.00 95.94 79 GLN A O 1
ATOM 637 N N . GLU A 1 80 ? 5.346 13.720 3.749 1.00 95.88 80 GLU A N 1
ATOM 638 C CA . GLU A 1 80 ? 4.697 12.910 2.705 1.00 95.88 80 GLU A CA 1
ATOM 639 C C . GLU A 1 80 ? 5.532 12.900 1.421 1.00 95.88 80 GLU A C 1
ATOM 641 O O . GLU A 1 80 ? 5.800 11.836 0.866 1.00 95.88 80 GLU A O 1
ATOM 646 N N . ARG A 1 81 ? 6.015 14.069 0.978 1.00 95.19 81 ARG A N 1
ATOM 647 C CA . ARG A 1 81 ? 6.871 14.180 -0.216 1.00 95.19 81 ARG A CA 1
ATOM 648 C C . ARG A 1 81 ? 8.182 13.413 -0.048 1.00 95.19 81 ARG A C 1
ATOM 650 O O . ARG A 1 81 ? 8.573 12.667 -0.944 1.00 95.19 81 ARG A O 1
ATOM 657 N N . LYS A 1 82 ? 8.841 13.565 1.106 1.00 97.31 82 LYS A N 1
ATOM 658 C CA . LYS A 1 82 ? 10.092 12.858 1.419 1.00 97.31 82 LYS A CA 1
ATOM 659 C C . LYS A 1 82 ? 9.884 11.343 1.473 1.00 97.31 82 LYS A C 1
ATOM 661 O O . LYS A 1 82 ? 10.664 10.606 0.880 1.00 97.31 82 LYS A O 1
ATOM 666 N N . ALA A 1 83 ? 8.828 10.886 2.146 1.00 96.38 83 ALA A N 1
ATOM 667 C CA . ALA A 1 83 ? 8.490 9.471 2.241 1.00 96.38 83 ALA A CA 1
ATOM 668 C C . ALA A 1 83 ? 8.182 8.879 0.861 1.00 96.38 83 ALA A C 1
ATOM 670 O O . ALA A 1 83 ? 8.754 7.856 0.502 1.00 96.38 83 ALA A O 1
ATOM 671 N N . THR A 1 84 ? 7.359 9.566 0.063 1.00 96.31 84 THR A N 1
ATOM 672 C CA . THR A 1 84 ? 7.011 9.147 -1.303 1.00 96.31 84 THR A CA 1
ATOM 673 C C . THR A 1 84 ? 8.265 8.977 -2.154 1.00 96.31 84 THR A C 1
ATOM 675 O O . THR A 1 84 ? 8.469 7.913 -2.727 1.00 96.31 84 THR A O 1
ATOM 678 N N . LYS A 1 85 ? 9.157 9.978 -2.167 1.00 96.88 85 LYS A N 1
ATOM 679 C CA . LYS A 1 85 ? 10.418 9.910 -2.915 1.00 96.88 85 LYS A CA 1
ATOM 680 C C . LYS A 1 85 ? 11.268 8.708 -2.493 1.00 96.88 85 LYS A C 1
ATOM 682 O O . LYS A 1 85 ? 11.696 7.937 -3.345 1.00 96.88 85 LYS A O 1
ATOM 687 N N . ASN A 1 86 ? 11.464 8.518 -1.190 1.00 97.06 86 ASN A N 1
ATOM 688 C CA . ASN A 1 86 ? 12.266 7.409 -0.673 1.00 97.06 86 ASN A CA 1
ATOM 689 C C . ASN A 1 86 ? 11.676 6.041 -1.046 1.00 97.06 86 ASN A C 1
ATOM 691 O O . ASN A 1 86 ? 12.417 5.125 -1.393 1.00 97.06 86 ASN A O 1
ATOM 695 N N . ILE A 1 87 ? 10.349 5.905 -0.977 1.00 95.88 87 ILE A N 1
ATOM 696 C CA . ILE A 1 87 ? 9.639 4.668 -1.314 1.00 95.88 87 ILE A CA 1
ATOM 697 C C . ILE A 1 87 ? 9.770 4.366 -2.810 1.00 95.88 87 ILE A C 1
ATOM 699 O O . ILE A 1 87 ? 10.112 3.242 -3.173 1.00 95.88 87 ILE A O 1
ATOM 703 N N . CYS A 1 88 ? 9.564 5.364 -3.669 1.00 95.88 88 CYS A N 1
ATOM 704 C CA . CYS A 1 88 ? 9.731 5.238 -5.115 1.00 95.88 88 CYS A CA 1
ATOM 705 C C . CYS A 1 88 ? 11.160 4.827 -5.494 1.00 95.88 88 CYS A C 1
ATOM 707 O O . CYS A 1 88 ? 11.346 3.868 -6.239 1.00 95.88 88 CYS A O 1
ATOM 709 N N . GLU A 1 89 ? 12.172 5.490 -4.927 1.00 97.06 89 GLU A N 1
ATOM 710 C CA . GLU A 1 89 ? 13.576 5.140 -5.168 1.00 97.06 89 GLU A CA 1
ATOM 711 C C . GLU A 1 89 ? 13.911 3.721 -4.693 1.00 97.06 89 GLU A C 1
ATOM 713 O O . GLU A 1 89 ? 14.666 3.005 -5.351 1.00 97.06 89 GLU A O 1
ATOM 718 N N . ALA A 1 90 ? 13.377 3.303 -3.542 1.00 96.38 90 ALA A N 1
ATOM 719 C CA . ALA A 1 90 ? 13.579 1.952 -3.033 1.00 96.38 90 ALA A CA 1
ATOM 720 C C . ALA A 1 90 ? 12.935 0.903 -3.953 1.00 96.38 90 ALA A C 1
ATOM 722 O O . ALA A 1 90 ? 13.574 -0.103 -4.265 1.00 96.38 90 ALA A O 1
ATOM 723 N N . ALA A 1 91 ? 11.709 1.157 -4.424 1.00 95.69 91 ALA A N 1
ATOM 724 C CA . ALA A 1 91 ? 11.002 0.281 -5.354 1.00 95.69 91 ALA A CA 1
ATOM 725 C C . ALA A 1 91 ? 11.763 0.128 -6.678 1.00 95.69 91 ALA A C 1
ATOM 727 O O . ALA A 1 91 ? 11.949 -0.996 -7.148 1.00 95.69 91 ALA A O 1
ATOM 728 N N . GLU A 1 92 ? 12.270 1.227 -7.238 1.00 95.81 92 GLU A N 1
ATOM 729 C CA . GLU A 1 92 ? 13.059 1.214 -8.472 1.00 95.81 92 GLU A CA 1
ATOM 730 C C . GLU A 1 92 ? 14.376 0.446 -8.300 1.00 95.81 92 GLU A C 1
ATOM 732 O O . GLU A 1 92 ? 14.686 -0.455 -9.083 1.00 95.81 92 GLU A O 1
ATOM 737 N N . LYS A 1 93 ? 15.142 0.746 -7.241 1.00 96.06 93 LYS A N 1
ATOM 738 C CA . LYS A 1 93 ? 16.426 0.079 -6.963 1.00 96.06 93 LYS A CA 1
ATOM 739 C C . LYS A 1 93 ? 16.246 -1.426 -6.771 1.00 96.06 93 LYS A C 1
ATOM 741 O O . LYS A 1 93 ? 17.008 -2.205 -7.345 1.00 96.06 93 LYS A O 1
ATOM 746 N N . ALA A 1 94 ? 15.234 -1.832 -6.003 1.00 94.50 94 ALA A N 1
ATOM 747 C CA . ALA A 1 94 ? 14.924 -3.238 -5.773 1.00 94.50 94 ALA A CA 1
ATOM 748 C C . ALA A 1 94 ? 14.485 -3.940 -7.067 1.00 94.50 94 ALA A C 1
ATOM 750 O O . ALA A 1 94 ? 15.008 -5.003 -7.398 1.00 94.50 94 ALA A O 1
ATOM 751 N N . SER A 1 95 ? 13.587 -3.322 -7.840 1.00 93.69 95 SER A N 1
ATOM 752 C CA . SER A 1 95 ? 13.093 -3.885 -9.103 1.00 93.69 95 SER A CA 1
ATOM 753 C C . SER A 1 95 ? 14.209 -4.024 -10.139 1.00 93.69 95 SER A C 1
ATOM 755 O O . SER A 1 95 ? 14.338 -5.066 -10.782 1.00 93.69 95 SER A O 1
ATOM 757 N N . ARG A 1 96 ? 15.085 -3.017 -10.251 1.00 94.50 96 ARG A N 1
ATOM 758 C CA . ARG A 1 96 ? 16.280 -3.066 -11.105 1.00 94.50 96 ARG A CA 1
ATOM 759 C C . ARG A 1 96 ? 17.215 -4.197 -10.693 1.00 94.50 96 ARG A C 1
ATOM 761 O O . ARG A 1 96 ? 17.717 -4.914 -11.557 1.00 94.50 96 ARG A O 1
ATOM 768 N N . TRP A 1 97 ? 17.464 -4.354 -9.395 1.00 94.31 97 TRP A N 1
ATOM 769 C CA . TRP A 1 97 ? 18.317 -5.425 -8.889 1.00 94.31 97 TRP A CA 1
ATOM 770 C C . TRP A 1 97 ? 17.747 -6.805 -9.234 1.00 94.31 97 TRP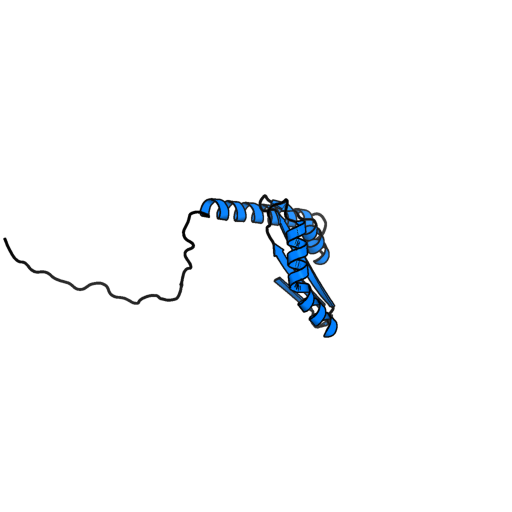 A C 1
ATOM 772 O O . TRP A 1 97 ? 18.464 -7.631 -9.796 1.00 94.31 97 TRP A O 1
ATOM 782 N N . LEU A 1 98 ? 16.447 -7.017 -8.999 1.00 92.00 98 LEU A N 1
ATOM 783 C CA . LEU A 1 98 ? 15.749 -8.250 -9.372 1.00 92.00 98 LEU A CA 1
ATOM 784 C C . LEU A 1 98 ? 15.848 -8.529 -10.876 1.00 92.00 98 LEU A C 1
ATOM 786 O O . LEU A 1 98 ? 16.115 -9.658 -11.278 1.00 92.00 98 LEU A O 1
ATOM 790 N N . TRP A 1 99 ? 15.690 -7.502 -11.713 1.00 91.38 99 TRP A N 1
ATOM 791 C CA . TRP A 1 99 ? 15.808 -7.642 -13.163 1.00 91.38 99 TRP A CA 1
ATOM 792 C C . TRP A 1 99 ? 17.211 -8.053 -13.612 1.00 91.38 99 TRP A C 1
ATOM 794 O O . TRP A 1 99 ? 17.347 -8.936 -14.456 1.00 91.38 99 TRP A O 1
ATOM 804 N N . ILE A 1 100 ? 18.255 -7.444 -13.041 1.00 94.56 100 ILE A N 1
ATOM 805 C CA . ILE A 1 100 ? 19.651 -7.819 -13.320 1.00 94.56 100 ILE A CA 1
ATOM 806 C C . ILE A 1 100 ? 19.901 -9.274 -12.905 1.00 94.56 100 ILE A C 1
ATOM 808 O O . ILE A 1 100 ? 20.601 -10.003 -13.602 1.00 94.56 100 ILE A O 1
ATOM 812 N N . LYS A 1 101 ? 19.293 -9.708 -11.798 1.00 91.88 101 LYS A N 1
ATOM 813 C CA . LYS A 1 101 ? 19.459 -11.039 -11.207 1.00 91.88 101 LYS A CA 1
ATOM 814 C C . LYS A 1 101 ? 18.517 -12.112 -11.749 1.00 91.88 101 LYS A C 1
ATOM 816 O O . LYS A 1 101 ? 18.590 -13.250 -11.306 1.00 91.88 101 LYS A O 1
ATOM 821 N N . LYS A 1 102 ? 17.674 -11.805 -12.738 1.00 90.56 102 LYS A N 1
ATOM 822 C CA . LYS A 1 102 ? 16.640 -12.728 -13.244 1.00 90.56 102 LYS A CA 1
ATOM 823 C C . LYS A 1 102 ? 17.167 -14.058 -13.806 1.00 90.56 102 LYS A C 1
ATOM 825 O O . LYS A 1 102 ? 16.398 -15.006 -13.910 1.00 90.56 102 LYS A O 1
ATOM 830 N N . GLY A 1 103 ? 18.435 -14.103 -14.219 1.00 87.94 103 GLY A N 1
ATOM 831 C CA . GLY A 1 103 ? 19.095 -15.311 -14.727 1.00 87.94 103 GLY A CA 1
ATOM 832 C C . GLY A 1 103 ? 19.873 -16.090 -13.665 1.00 87.94 103 GLY A C 1
ATOM 833 O O . GLY A 1 103 ? 20.308 -17.209 -13.933 1.00 87.94 103 GLY A O 1
ATOM 834 N N . ASP A 1 104 ? 20.045 -15.523 -12.471 1.00 90.56 104 ASP A N 1
ATOM 835 C CA . ASP A 1 104 ? 20.779 -16.170 -11.393 1.00 90.56 104 ASP A CA 1
ATOM 836 C C . ASP A 1 104 ? 19.874 -17.209 -10.722 1.00 90.56 104 ASP A C 1
ATOM 838 O O . ASP A 1 104 ? 18.677 -16.992 -10.510 1.00 90.56 104 ASP A O 1
ATOM 842 N N . LYS A 1 105 ? 20.445 -18.361 -10.357 1.00 85.56 105 LYS A N 1
ATOM 843 C CA . LYS A 1 105 ? 19.716 -19.344 -9.552 1.00 85.56 105 LYS A CA 1
ATOM 844 C C . LYS A 1 105 ? 19.410 -18.721 -8.193 1.00 85.56 105 LYS A C 1
ATOM 846 O O . LYS A 1 105 ? 20.311 -18.227 -7.514 1.00 85.56 105 LYS A O 1
ATOM 851 N N . TRP A 1 106 ? 18.146 -18.781 -7.784 1.00 78.94 106 TRP A N 1
ATOM 852 C CA . TRP A 1 106 ? 17.743 -18.431 -6.430 1.00 78.94 106 TRP A CA 1
ATOM 853 C C . TRP A 1 106 ? 18.413 -19.400 -5.463 1.00 78.94 106 TRP A C 1
ATOM 855 O O . TRP A 1 106 ? 17.995 -20.549 -5.322 1.00 78.94 106 TRP A O 1
ATOM 865 N N . PHE A 1 107 ? 19.477 -18.955 -4.804 1.00 72.06 107 PHE A N 1
ATOM 866 C CA . PHE A 1 107 ? 20.040 -19.707 -3.698 1.00 72.06 107 PHE A CA 1
ATOM 867 C C . PHE A 1 107 ? 19.103 -19.534 -2.506 1.00 72.06 107 PHE A C 1
ATOM 869 O O . PHE A 1 107 ? 19.187 -18.558 -1.762 1.00 72.06 107 PHE A O 1
ATOM 876 N N . CYS A 1 108 ? 18.188 -20.488 -2.325 1.00 57.50 108 CYS A N 1
ATOM 877 C CA . CYS A 1 108 ? 17.585 -20.714 -1.022 1.00 57.50 108 CYS A CA 1
ATOM 878 C C . CYS A 1 108 ? 18.722 -21.124 -0.097 1.00 57.50 108 CYS A C 1
ATOM 880 O O . CYS A 1 108 ? 19.160 -22.273 -0.100 1.00 57.50 108 CYS A O 1
ATOM 882 N N . ALA A 1 109 ? 19.246 -20.165 0.657 1.00 57.12 109 ALA A N 1
ATOM 883 C CA . ALA A 1 109 ? 20.150 -20.473 1.735 1.00 57.12 109 ALA A CA 1
ATOM 884 C C . ALA A 1 109 ? 19.359 -21.301 2.759 1.00 57.12 109 ALA A C 1
ATOM 886 O O . ALA A 1 109 ? 18.671 -20.762 3.622 1.00 57.12 109 ALA A O 1
ATOM 887 N N . LEU A 1 110 ? 19.453 -22.628 2.651 1.00 49.66 110 LEU A N 1
ATOM 888 C CA . LEU A 1 110 ? 19.333 -23.543 3.779 1.00 49.66 110 LEU A CA 1
ATOM 889 C C . LEU A 1 110 ? 20.478 -23.201 4.745 1.00 49.66 110 LEU A C 1
ATOM 891 O O . LEU A 1 110 ? 21.466 -23.923 4.865 1.00 49.66 110 LEU A O 1
ATOM 895 N N . LEU A 1 111 ? 20.378 -22.053 5.417 1.00 53.47 111 LEU A N 1
ATOM 896 C CA . LEU A 1 111 ? 21.159 -21.762 6.610 1.00 53.47 111 LEU A CA 1
ATOM 897 C C . LEU A 1 111 ? 20.605 -22.662 7.714 1.00 53.47 111 LEU A C 1
ATOM 899 O O . LEU A 1 111 ? 19.748 -22.260 8.493 1.00 53.47 111 LEU A O 1
ATOM 903 N N . GLY A 1 112 ? 21.052 -23.917 7.708 1.00 49.91 112 GLY A N 1
ATOM 904 C CA . GLY A 1 112 ? 20.575 -24.926 8.646 1.00 49.91 112 GLY A CA 1
ATOM 905 C C . GLY A 1 112 ? 21.289 -26.275 8.635 1.00 49.91 112 GLY A C 1
ATOM 906 O O . GLY A 1 112 ? 21.088 -27.034 9.571 1.00 49.91 112 GLY A O 1
ATOM 907 N N . HIS A 1 113 ? 22.157 -26.585 7.667 1.00 45.66 113 HIS A N 1
ATOM 908 C CA . HIS A 1 113 ? 23.028 -27.759 7.783 1.00 45.66 113 HIS A CA 1
ATOM 909 C C . HIS A 1 113 ? 24.485 -27.341 7.601 1.00 45.66 113 HIS A C 1
ATOM 911 O O . HIS A 1 113 ? 25.059 -27.416 6.517 1.00 45.66 113 HIS A O 1
ATOM 917 N N . LYS A 1 114 ? 25.105 -26.894 8.699 1.00 45.75 114 LYS A N 1
ATOM 918 C CA . LYS A 1 114 ? 26.546 -27.088 8.838 1.00 45.75 114 LYS A CA 1
ATOM 919 C C . LYS A 1 114 ? 26.743 -28.601 8.905 1.00 45.75 114 LYS A C 1
ATOM 921 O O . LYS A 1 114 ? 26.542 -29.186 9.963 1.00 45.75 114 LYS A O 1
ATOM 926 N N . SER A 1 115 ? 27.086 -29.238 7.784 1.00 37.78 115 SER A N 1
ATOM 927 C CA . SER A 1 115 ? 27.750 -30.535 7.875 1.00 37.78 115 SER A CA 1
ATOM 928 C C . SER A 1 115 ? 29.038 -30.268 8.637 1.00 37.78 115 SER A C 1
ATOM 930 O O . SER A 1 115 ? 29.906 -29.537 8.156 1.00 37.78 115 SER A O 1
ATOM 932 N N . GLY A 1 116 ? 29.082 -30.744 9.880 1.00 38.28 116 GLY A N 1
ATOM 933 C CA . GLY A 1 116 ? 30.290 -30.734 10.680 1.00 38.28 116 GLY A CA 1
ATOM 934 C C . GLY A 1 116 ? 31.425 -31.373 9.889 1.00 38.28 116 GLY A C 1
ATOM 935 O O . GLY A 1 116 ? 31.197 -32.304 9.121 1.00 38.28 116 GLY A O 1
ATOM 936 N N . SER A 1 117 ? 32.602 -30.771 10.050 1.00 40.12 117 SER A N 1
ATOM 937 C CA . SER A 1 117 ? 33.908 -31.428 10.095 1.00 40.12 117 SER A CA 1
ATOM 938 C C . SER A 1 117 ? 34.027 -32.773 9.378 1.00 40.12 117 SER A C 1
ATOM 940 O O . SER A 1 117 ? 33.505 -33.771 9.857 1.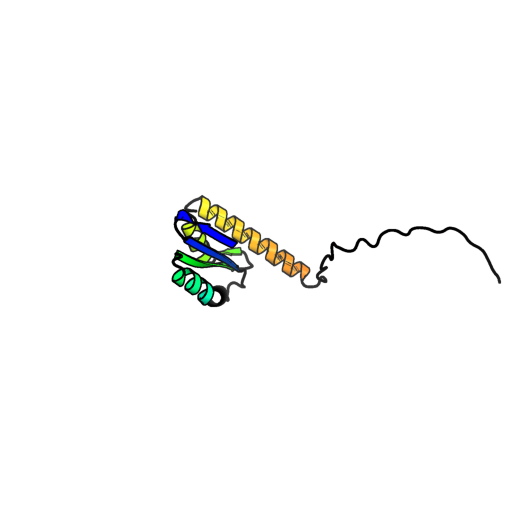00 40.12 117 SER A O 1
ATOM 942 N N . ASP A 1 118 ? 34.852 -32.810 8.335 1.00 36.47 118 ASP A N 1
ATOM 943 C CA . ASP A 1 118 ? 36.076 -33.605 8.429 1.00 36.47 118 ASP A CA 1
ATOM 944 C C . ASP A 1 118 ? 37.107 -33.145 7.392 1.00 36.47 118 ASP A C 1
ATOM 946 O O . ASP A 1 118 ? 36.912 -33.202 6.181 1.00 36.47 118 ASP A O 1
ATOM 950 N N . GLN A 1 119 ? 38.242 -32.682 7.899 1.00 39.66 119 GLN A N 1
ATOM 951 C CA . GLN A 1 119 ? 39.494 -32.517 7.174 1.00 39.66 119 GLN A CA 1
ATOM 952 C C . GLN A 1 119 ? 40.604 -32.811 8.192 1.00 39.66 119 GLN A C 1
ATOM 954 O O . GLN A 1 119 ? 40.435 -32.444 9.356 1.00 39.66 119 GLN A O 1
ATOM 959 N N . PRO A 1 120 ? 41.779 -33.346 7.824 1.00 48.00 120 PRO A N 1
ATOM 960 C CA . PRO A 1 120 ? 42.153 -34.254 6.735 1.00 48.00 120 PRO A CA 1
ATOM 961 C C . PRO A 1 120 ? 42.700 -35.594 7.301 1.00 48.00 120 PRO A C 1
ATOM 963 O O . PRO A 1 120 ? 43.067 -35.673 8.472 1.00 48.00 120 PRO A O 1
ATOM 966 N N . ARG A 1 121 ? 42.848 -36.654 6.490 1.00 37.69 121 ARG A N 1
ATOM 967 C CA . ARG A 1 121 ? 43.707 -37.796 6.869 1.00 37.69 121 ARG A CA 1
ATOM 968 C C . ARG A 1 121 ? 44.840 -38.014 5.868 1.00 37.69 121 ARG A C 1
ATOM 970 O O . ARG A 1 121 ? 44.631 -38.117 4.666 1.00 37.69 121 ARG A O 1
ATOM 977 N N . LEU A 1 122 ? 46.034 -37.994 6.455 1.00 39.38 122 LEU A N 1
ATOM 978 C CA . LEU A 1 122 ? 47.374 -38.261 5.947 1.00 39.38 122 LEU A CA 1
ATOM 979 C C . LEU A 1 122 ? 47.480 -39.463 4.988 1.00 39.38 122 LEU A C 1
ATOM 981 O O . LEU A 1 122 ? 46.874 -40.497 5.236 1.00 39.38 122 LEU A O 1
ATOM 985 N N . GLY A 1 123 ? 48.450 -39.373 4.066 1.00 36.47 123 GLY A N 1
ATOM 986 C CA . GLY A 1 123 ? 49.479 -40.419 3.924 1.00 36.47 123 GLY A CA 1
ATOM 987 C C . GLY A 1 123 ? 49.334 -41.460 2.801 1.00 36.47 123 GLY A C 1
ATOM 988 O O . GLY A 1 123 ? 48.529 -42.372 2.894 1.00 36.47 123 GLY A O 1
ATOM 989 N N . ARG A 1 124 ? 50.221 -41.321 1.800 1.00 43.25 124 ARG A N 1
ATOM 990 C CA . ARG A 1 124 ? 50.718 -42.247 0.737 1.00 43.25 124 ARG A CA 1
ATOM 991 C C . ARG A 1 124 ? 50.992 -43.705 1.207 1.00 43.25 124 ARG A C 1
ATOM 993 O O . ARG A 1 124 ? 51.228 -43.835 2.407 1.00 43.25 124 ARG A O 1
ATOM 1000 N N . PRO A 1 125 ? 51.102 -44.760 0.340 1.00 44.62 125 PRO A N 1
ATOM 1001 C CA . PRO A 1 125 ? 52.068 -44.826 -0.791 1.00 44.62 125 PRO A CA 1
ATOM 1002 C C . PRO A 1 125 ? 51.759 -45.698 -2.046 1.00 44.62 125 PRO A C 1
ATOM 1004 O O . PRO A 1 125 ? 50.966 -46.620 -1.997 1.00 44.62 125 PRO A O 1
ATOM 1007 N N . GLY A 1 126 ? 52.457 -45.344 -3.145 1.00 44.28 126 GLY A N 1
ATOM 1008 C CA . GLY A 1 126 ? 53.098 -46.163 -4.206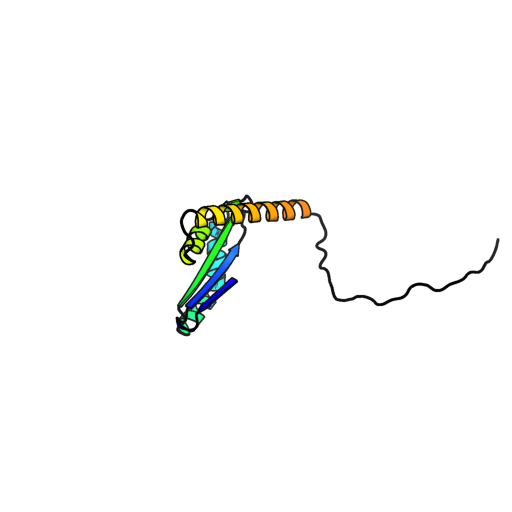 1.00 44.28 126 GLY A CA 1
ATOM 1009 C C . GLY A 1 126 ? 52.440 -47.400 -4.843 1.00 44.28 126 GLY A C 1
ATOM 1010 O O . GLY A 1 126 ? 52.030 -48.296 -4.130 1.00 44.28 126 GLY A O 1
ATOM 1011 N N . GLU A 1 127 ? 52.492 -47.469 -6.185 1.00 38.53 127 GLU A N 1
ATOM 1012 C CA . GLU A 1 127 ? 52.998 -48.575 -7.051 1.00 38.53 127 GLU A CA 1
ATOM 1013 C C . GLU A 1 127 ? 52.805 -48.145 -8.532 1.00 38.53 127 GLU A C 1
ATOM 1015 O O . GLU A 1 127 ? 51.740 -47.646 -8.879 1.00 38.53 127 GLU A O 1
ATOM 1020 N N . GLY A 1 128 ? 53.871 -47.989 -9.337 1.00 45.91 128 GLY A N 1
ATOM 1021 C CA . GLY A 1 128 ? 54.381 -48.987 -10.306 1.00 45.91 128 GLY A CA 1
ATOM 1022 C C . GLY A 1 128 ? 53.575 -48.899 -11.619 1.00 45.91 128 GLY A C 1
ATOM 1023 O O . GLY A 1 128 ? 52.376 -49.136 -11.590 1.00 45.91 128 GLY A O 1
ATOM 1024 N N . VAL A 1 129 ? 54.094 -48.475 -12.779 1.00 38.31 129 VAL A N 1
ATOM 1025 C CA . VAL A 1 129 ? 55.284 -48.904 -13.546 1.00 38.31 129 VAL A CA 1
ATOM 1026 C C . VAL A 1 129 ? 55.843 -47.726 -14.346 1.00 38.31 129 VAL A C 1
ATOM 1028 O O . VAL A 1 129 ? 55.021 -46.933 -14.859 1.00 38.31 129 VAL A O 1
#

Radius of gyration: 24.62 Å; chains: 1; bounding box: 74×67×40 Å